Protein AF-A0A7V5C5A2-F1 (afdb_monomer_lite)

Foldseek 3Di:
DDDDDDDDDDWDDQPVVLVVVQLVVQLVVLEDEPVSCVVRDTVVCVDPVNVVVVVVVCVVSSGHYDHPVCVVVVVVVVVPVVPDDDDDPPPPLPPDDDDPPDPVVVVVSVVVVDDDDDPVRVVVVVVVVVVVVVVVVVVLVVDPVSVVVD

Secondary structure (DSSP, 8-state):
----------PPP--HHHHHHHHHHHHHHSEEEHHHHHHHS-TTTTSHHHHHHHHHHHHHTT-EEE-HHHHHHHHHHHHHTTS--S--SSSGGG--------HHHHHHHHHHTSPPPPHHHHHHHHHHHHHHHHHHHHHHHHSHHHHHT-

pLDDT: mean 71.23, std 19.82, range [32.66, 98.12]

Structure (mmCIF, N/CA/C/O backbone):
data_AF-A0A7V5C5A2-F1
#
_entry.id   AF-A0A7V5C5A2-F1
#
loop_
_atom_site.group_PDB
_atom_site.id
_atom_site.type_symbol
_atom_site.label_atom_id
_atom_site.label_alt_id
_atom_site.label_comp_id
_atom_site.label_asym_id
_atom_site.label_entity_id
_atom_site.label_seq_id
_atom_site.pdbx_PDB_ins_code
_atom_site.Cartn_x
_atom_site.Cartn_y
_atom_site.Cartn_z
_atom_site.occupancy
_atom_site.B_iso_or_equiv
_atom_site.auth_seq_id
_atom_site.auth_comp_id
_atom_site.auth_asym_id
_atom_site.auth_atom_id
_atom_site.pdbx_PDB_model_num
ATOM 1 N N . MET A 1 1 ? 3.259 -17.549 60.377 1.00 40.28 1 MET A N 1
ATOM 2 C CA . MET A 1 1 ? 1.825 -17.618 60.745 1.00 40.28 1 MET A CA 1
ATOM 3 C C . MET A 1 1 ? 1.518 -16.315 61.462 1.00 40.28 1 MET A C 1
ATOM 5 O O . MET A 1 1 ? 2.229 -16.013 62.398 1.00 40.28 1 MET A O 1
ATOM 9 N N . THR A 1 2 ? 0.666 -15.421 60.982 1.00 33.72 2 THR A N 1
ATOM 10 C CA . THR A 1 2 ? -0.779 -15.586 60.813 1.00 33.72 2 THR A CA 1
ATOM 11 C C . THR A 1 2 ? -1.281 -14.624 59.729 1.00 33.72 2 THR A C 1
ATOM 13 O O . THR A 1 2 ? -0.880 -13.466 59.651 1.00 33.72 2 THR A O 1
ATOM 16 N N . LYS A 1 3 ? -2.139 -15.143 58.849 1.00 35.34 3 LYS A N 1
ATOM 17 C CA . LYS A 1 3 ? -2.780 -14.404 57.760 1.00 35.34 3 LYS A CA 1
ATOM 18 C C . LYS A 1 3 ? -3.769 -13.402 58.368 1.00 35.34 3 LYS A C 1
ATOM 20 O O . LYS A 1 3 ? -4.734 -13.823 58.998 1.00 35.34 3 LYS A O 1
ATOM 25 N N . LYS A 1 4 ? -3.546 -12.100 58.179 1.00 34.78 4 LYS A N 1
ATOM 26 C CA . LYS A 1 4 ? -4.562 -11.073 58.437 1.00 34.78 4 LYS A CA 1
ATOM 27 C C . LYS A 1 4 ? -5.450 -11.005 57.198 1.00 34.78 4 LYS A C 1
ATOM 29 O O . LYS A 1 4 ? -5.027 -10.539 56.145 1.00 34.78 4 LYS A O 1
ATOM 34 N N . SER A 1 5 ? -6.635 -11.584 57.322 1.00 32.66 5 SER A N 1
ATOM 35 C CA . SER A 1 5 ? -7.698 -11.586 56.325 1.00 32.66 5 SER A CA 1
ATOM 36 C C . SER A 1 5 ? -8.054 -10.154 55.920 1.00 32.66 5 SER A C 1
ATOM 38 O O . SER A 1 5 ? -8.489 -9.347 56.741 1.00 32.66 5 SER A O 1
ATOM 40 N N . ALA A 1 6 ? -7.867 -9.838 54.639 1.00 35.53 6 ALA A N 1
ATOM 41 C CA . ALA A 1 6 ? -8.452 -8.659 54.024 1.00 35.53 6 ALA A CA 1
ATOM 42 C C . ALA A 1 6 ? -9.953 -8.923 53.845 1.00 35.53 6 ALA A C 1
ATOM 44 O O . ALA A 1 6 ? -10.361 -9.812 53.099 1.00 35.53 6 ALA A O 1
ATOM 45 N N . ALA A 1 7 ? -10.767 -8.187 54.595 1.00 35.72 7 ALA A N 1
ATOM 46 C CA . ALA A 1 7 ? -12.213 -8.192 54.476 1.00 35.72 7 ALA A CA 1
ATOM 47 C C . ALA A 1 7 ? -12.616 -7.606 53.112 1.00 35.72 7 ALA A C 1
ATOM 49 O O . ALA A 1 7 ? -12.413 -6.419 52.863 1.00 35.72 7 ALA A O 1
ATOM 50 N N . LYS A 1 8 ? -13.181 -8.439 52.230 1.00 32.88 8 LYS A N 1
ATOM 51 C CA . LYS A 1 8 ? -13.815 -7.999 50.979 1.00 32.88 8 LYS A CA 1
ATOM 52 C C . LYS A 1 8 ? -15.186 -7.391 51.331 1.00 32.88 8 LYS A C 1
ATOM 54 O O . LYS A 1 8 ? -15.966 -8.059 52.017 1.00 32.88 8 LYS A O 1
ATOM 59 N N . PRO A 1 9 ? -15.483 -6.133 50.963 1.00 34.62 9 PRO A N 1
ATOM 60 C CA . PRO A 1 9 ? -16.706 -5.475 51.396 1.00 34.62 9 PRO A CA 1
ATOM 61 C C . PRO A 1 9 ? -17.917 -5.970 50.592 1.00 34.62 9 PRO A C 1
ATOM 63 O O . PRO A 1 9 ? -17.920 -5.962 49.370 1.00 34.62 9 PRO A O 1
ATOM 66 N N . LYS A 1 10 ? -18.915 -6.430 51.353 1.00 35.72 10 LYS A N 1
ATOM 67 C CA . LYS A 1 10 ? -20.376 -6.386 51.161 1.00 35.72 10 LYS A CA 1
ATOM 68 C C . LYS A 1 10 ? -20.890 -6.206 49.723 1.00 35.72 10 LYS A C 1
ATOM 70 O O . LYS A 1 10 ? -20.883 -5.101 49.191 1.00 35.72 10 LYS A O 1
ATOM 75 N N . GLY A 1 11 ? -21.445 -7.295 49.182 1.00 36.62 11 GLY A N 1
ATOM 76 C CA . GLY A 1 11 ? -22.222 -7.311 47.944 1.00 36.62 11 GLY A CA 1
ATOM 77 C C . GLY A 1 11 ? -23.358 -6.289 47.974 1.00 36.62 11 GLY A C 1
ATOM 78 O O . GLY A 1 11 ? -24.152 -6.237 48.918 1.00 36.62 11 GLY A O 1
ATOM 79 N N . LYS A 1 12 ? -23.379 -5.445 46.945 1.00 45.38 12 LYS A N 1
ATOM 80 C CA . LYS A 1 12 ? -24.412 -4.444 46.692 1.00 45.38 12 LYS A CA 1
ATOM 81 C C . LYS A 1 12 ? -25.712 -5.185 46.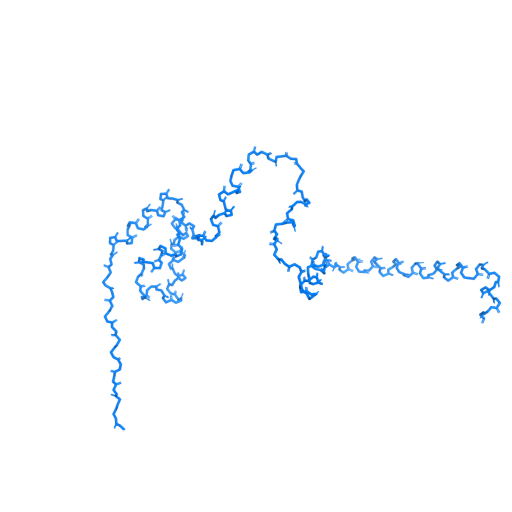365 1.00 45.38 12 LYS A C 1
ATOM 83 O O . LYS A 1 12 ? -25.723 -6.094 45.542 1.00 45.38 12 LYS A O 1
ATOM 88 N N . THR A 1 13 ? -26.780 -4.833 47.068 1.00 45.44 13 THR A N 1
ATOM 89 C CA . THR A 1 13 ? -28.117 -5.418 46.935 1.00 45.44 13 THR A CA 1
ATOM 90 C C . THR A 1 13 ? -28.620 -5.345 45.496 1.00 45.44 13 THR A C 1
ATOM 92 O O . THR A 1 13 ? -28.510 -4.302 44.854 1.00 45.44 13 THR A O 1
ATOM 95 N N . ILE A 1 14 ? -29.195 -6.451 45.023 1.00 51.12 14 ILE A N 1
ATOM 96 C CA . ILE A 1 14 ? -29.860 -6.574 43.726 1.00 51.12 14 ILE A CA 1
ATOM 97 C C . ILE A 1 14 ? -30.982 -5.530 43.666 1.00 51.12 14 ILE A C 1
ATOM 99 O O . ILE A 1 14 ? -32.014 -5.674 44.318 1.00 51.12 14 ILE A O 1
ATOM 103 N N . ASN A 1 15 ? -30.787 -4.462 42.898 1.00 63.56 15 ASN A N 1
ATOM 104 C CA . ASN A 1 15 ? -31.842 -3.493 42.629 1.00 63.56 15 ASN A CA 1
ATOM 105 C C . ASN A 1 15 ? -32.588 -3.937 41.365 1.00 63.56 15 ASN A C 1
ATOM 107 O O . ASN A 1 15 ? -32.423 -3.345 40.301 1.00 63.56 15 ASN A O 1
ATOM 111 N N . GLU A 1 16 ? -33.415 -4.982 41.472 1.00 63.91 16 GLU A N 1
ATOM 112 C CA . GLU A 1 16 ? -34.221 -5.504 40.350 1.00 63.91 16 GLU A CA 1
ATOM 113 C C . GLU A 1 16 ? -35.078 -4.414 39.681 1.00 63.91 16 GLU A C 1
ATOM 115 O O . GLU A 1 16 ? -35.348 -4.462 38.482 1.00 63.91 16 GLU A O 1
ATOM 120 N N . ASN A 1 17 ? -35.476 -3.396 40.449 1.00 69.00 17 ASN A N 1
ATOM 121 C CA . ASN A 1 17 ? -36.228 -2.248 39.945 1.00 69.00 17 ASN A CA 1
ATOM 122 C C . ASN A 1 17 ? -35.385 -1.359 39.020 1.00 69.00 17 ASN A C 1
ATOM 124 O O . ASN A 1 17 ? -35.880 -0.923 37.987 1.00 69.00 17 ASN A O 1
ATOM 128 N N . ALA A 1 18 ? -34.106 -1.145 39.343 1.00 68.75 18 ALA A N 1
ATOM 129 C CA . ALA A 1 18 ? -33.211 -0.334 38.520 1.00 68.75 18 ALA A CA 1
ATOM 130 C C . ALA A 1 18 ? -32.887 -1.032 37.189 1.00 68.75 18 ALA A C 1
ATOM 132 O O . ALA A 1 18 ? -32.810 -0.376 36.155 1.00 68.75 18 ALA A O 1
ATOM 133 N N . LEU A 1 19 ? -32.781 -2.367 37.195 1.00 71.31 19 LEU A N 1
ATOM 134 C CA . LEU A 1 19 ? -32.596 -3.156 35.976 1.00 71.31 19 LEU A CA 1
ATOM 135 C C . LEU A 1 19 ? -33.831 -3.094 35.062 1.00 71.31 19 LEU A C 1
ATOM 137 O O . LEU A 1 19 ? -33.700 -2.926 33.853 1.00 71.31 19 LEU A O 1
ATOM 141 N N . LYS A 1 20 ? -35.041 -3.170 35.632 1.00 73.44 20 LYS A N 1
ATOM 142 C CA . LYS A 1 20 ? -36.292 -3.024 34.866 1.00 73.44 20 LYS A CA 1
ATOM 143 C C . LYS A 1 20 ? -36.418 -1.641 34.230 1.00 73.44 20 LYS A C 1
ATOM 145 O O . LYS A 1 20 ? -36.803 -1.552 33.067 1.00 73.44 20 LYS A O 1
ATOM 150 N N . GLU A 1 21 ? -36.056 -0.587 34.959 1.00 77.69 21 GLU A N 1
ATOM 151 C CA . GLU A 1 21 ? -36.023 0.778 34.422 1.00 77.69 21 GLU A CA 1
ATOM 152 C C . GLU A 1 21 ? -34.977 0.948 33.312 1.00 77.69 21 GLU A C 1
ATOM 154 O O . GLU A 1 21 ? -35.211 1.667 32.338 1.00 77.69 21 GLU A O 1
ATOM 159 N N . LEU A 1 22 ? -33.827 0.282 33.437 1.00 78.12 22 LEU A N 1
ATOM 160 C CA . LEU A 1 22 ? -32.777 0.302 32.423 1.00 78.12 22 LEU A CA 1
ATOM 161 C C . LEU A 1 22 ? -33.243 -0.375 31.129 1.00 78.12 22 LEU A C 1
ATOM 163 O O . LEU A 1 22 ? -33.067 0.179 30.049 1.00 78.12 22 LEU A O 1
ATOM 167 N N . ILE A 1 23 ? -33.914 -1.524 31.243 1.00 79.50 23 ILE A N 1
ATOM 168 C CA . ILE A 1 23 ? -34.486 -2.245 30.099 1.00 79.50 23 ILE A CA 1
ATOM 169 C C . ILE A 1 23 ? -35.607 -1.429 29.443 1.00 79.50 23 ILE A C 1
ATOM 171 O O . ILE A 1 23 ? -35.666 -1.365 28.217 1.00 79.50 23 ILE A O 1
ATOM 175 N N . SER A 1 24 ? -36.479 -0.767 30.216 1.00 79.88 24 SER A N 1
ATOM 176 C CA . SER A 1 24 ? -37.519 0.090 29.631 1.00 79.88 24 SER A CA 1
ATOM 177 C C . SER A 1 24 ? -36.922 1.291 28.898 1.00 79.88 24 SER A C 1
ATOM 179 O O . SER A 1 24 ? -37.339 1.579 27.781 1.00 79.88 24 SER A O 1
ATOM 181 N N . LYS A 1 25 ? -35.900 1.942 29.473 1.00 81.62 25 LYS A N 1
ATOM 182 C CA . LYS A 1 25 ? -35.190 3.056 28.822 1.00 81.62 25 LYS A CA 1
ATOM 183 C C . LYS A 1 25 ? -34.458 2.604 27.562 1.00 81.62 25 LYS A C 1
ATOM 185 O O . LYS A 1 25 ? -34.584 3.256 26.531 1.00 81.62 25 LYS A O 1
ATOM 190 N N . GLY A 1 26 ? -33.753 1.474 27.626 1.00 80.75 26 GLY A N 1
ATOM 191 C CA . GLY A 1 26 ? -33.056 0.895 26.480 1.00 80.75 26 GLY A CA 1
ATOM 192 C C . GLY A 1 26 ? -34.017 0.498 25.359 1.00 80.75 26 GLY A C 1
ATOM 193 O O . GLY A 1 26 ? -33.737 0.769 24.198 1.00 80.75 26 GLY A O 1
ATOM 194 N N . ARG A 1 27 ? -35.194 -0.051 25.691 1.00 79.12 27 ARG A N 1
ATOM 195 C CA . ARG A 1 27 ? -36.238 -0.384 24.709 1.00 79.12 27 ARG A CA 1
ATOM 196 C C . ARG A 1 27 ? -36.897 0.858 24.095 1.00 79.12 27 ARG A C 1
ATOM 198 O O . ARG A 1 27 ? -37.225 0.836 22.914 1.00 79.12 27 ARG A O 1
ATOM 205 N N . GLU A 1 28 ? -37.107 1.924 24.866 1.00 77.81 28 GLU A N 1
ATOM 206 C CA . GLU A 1 28 ? -37.670 3.184 24.353 1.00 77.81 28 GLU A CA 1
ATOM 207 C C . GLU A 1 28 ? -36.685 3.945 23.458 1.00 77.81 28 GLU A C 1
ATOM 209 O O . GLU A 1 28 ? -37.082 4.512 22.440 1.00 77.81 28 GLU A O 1
ATOM 214 N N . GLN A 1 29 ? -35.406 3.976 23.834 1.00 75.88 29 GLN A N 1
ATOM 215 C CA . GLN A 1 29 ? -34.375 4.731 23.119 1.00 75.88 29 GLN A CA 1
ATOM 216 C C . GLN A 1 29 ? -33.722 3.918 21.993 1.00 75.88 29 GLN A C 1
ATOM 218 O O . GLN A 1 29 ? -33.184 4.504 21.054 1.00 75.8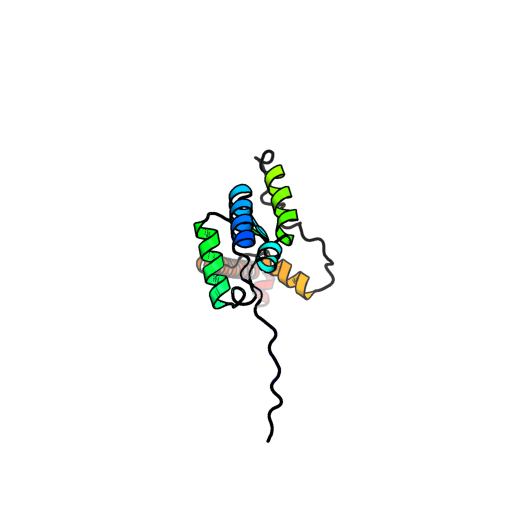8 29 GLN A O 1
ATOM 223 N N . GLY A 1 30 ? -33.787 2.586 22.065 1.00 74.94 30 GLY A N 1
ATOM 224 C CA . GLY A 1 30 ? -33.112 1.659 21.155 1.00 74.94 30 GLY A CA 1
ATOM 225 C C . GLY A 1 30 ? -31.602 1.556 21.390 1.00 74.94 30 GLY A C 1
ATOM 226 O O . GLY A 1 30 ? -30.921 0.873 20.632 1.00 74.94 30 GLY A O 1
ATOM 227 N N . TYR A 1 31 ? -31.067 2.238 22.407 1.00 78.44 31 TYR A N 1
ATOM 228 C CA . TYR A 1 31 ? -29.654 2.185 22.763 1.00 78.44 31 TYR A CA 1
ATOM 229 C C . TYR A 1 31 ? -29.418 2.459 24.250 1.00 78.44 31 TYR A C 1
ATOM 231 O O . TYR A 1 31 ? -30.271 3.037 24.927 1.00 78.44 31 TYR A O 1
ATOM 239 N N . LEU A 1 32 ? -28.240 2.073 24.743 1.00 81.88 32 LEU A N 1
ATOM 240 C CA . LEU A 1 32 ? -27.811 2.289 26.123 1.00 81.88 32 LEU A CA 1
ATOM 241 C C . LEU A 1 32 ? -26.307 2.587 26.203 1.00 81.88 32 LEU A C 1
ATOM 243 O O . LEU A 1 32 ? -25.525 2.042 25.426 1.00 81.88 32 LEU A O 1
ATOM 247 N N . SER A 1 33 ? -25.889 3.459 27.121 1.00 82.25 33 SER A N 1
ATOM 248 C CA . SER A 1 33 ? -24.469 3.778 27.307 1.00 82.25 33 SER A CA 1
ATOM 249 C C . SER A 1 33 ? -23.746 2.757 28.186 1.00 82.25 33 SER A C 1
ATOM 251 O O . SER A 1 33 ? -24.308 2.253 29.159 1.00 82.25 33 SER A O 1
ATOM 253 N N . TYR A 1 34 ? -22.461 2.511 27.908 1.00 78.38 34 TYR A N 1
ATOM 254 C CA . TYR A 1 34 ? -21.601 1.714 28.793 1.00 78.38 34 TYR A CA 1
ATOM 255 C C . TYR A 1 34 ? -21.556 2.272 30.220 1.00 78.38 34 TYR A C 1
ATOM 257 O O . TYR A 1 34 ? -21.549 1.504 31.180 1.00 78.38 34 TYR A O 1
ATOM 265 N N . ASP A 1 35 ? -21.583 3.595 30.379 1.00 76.75 35 ASP A N 1
ATOM 266 C CA . ASP A 1 35 ? -21.563 4.231 31.700 1.00 76.75 35 ASP A CA 1
ATOM 267 C C . ASP A 1 35 ? -22.888 4.027 32.456 1.00 76.75 35 ASP A C 1
ATOM 269 O O . ASP A 1 35 ? -22.899 3.864 33.678 1.00 76.75 35 ASP A O 1
ATOM 273 N N . GLU A 1 36 ? -24.009 3.961 31.731 1.00 75.06 36 GLU A N 1
ATOM 274 C CA . GLU A 1 36 ? -25.338 3.688 32.294 1.00 75.06 36 GLU A CA 1
ATOM 275 C C . GLU A 1 36 ? -25.476 2.221 32.720 1.00 75.06 36 GLU A C 1
ATOM 277 O O . GLU A 1 36 ? -26.028 1.938 33.785 1.00 75.06 36 GLU A O 1
ATOM 282 N N . ILE A 1 37 ? -24.918 1.295 31.931 1.00 77.12 37 ILE A N 1
ATOM 283 C CA . ILE A 1 37 ? -24.847 -0.137 32.257 1.00 77.12 37 ILE A CA 1
ATOM 284 C C . ILE A 1 37 ? -23.992 -0.341 33.507 1.00 77.12 37 ILE A C 1
ATOM 286 O O . ILE A 1 37 ? -24.460 -0.924 34.485 1.00 77.12 37 ILE A O 1
ATOM 290 N N . ASN A 1 38 ? -22.775 0.207 33.519 1.00 77.06 38 ASN A N 1
ATOM 291 C CA . ASN A 1 38 ? -21.832 0.064 34.630 1.00 77.06 38 ASN A CA 1
ATOM 292 C C . ASN A 1 38 ? -22.324 0.729 35.929 1.00 77.06 38 ASN A C 1
ATOM 294 O O . ASN A 1 38 ? -21.919 0.331 37.019 1.00 77.06 38 ASN A O 1
ATOM 298 N N . GLY A 1 39 ? -23.191 1.743 35.839 1.00 73.94 39 GLY A N 1
ATOM 299 C CA . GLY A 1 39 ? -23.777 2.401 37.009 1.00 73.94 39 GLY A CA 1
ATOM 300 C C . GLY A 1 39 ? -24.887 1.597 37.694 1.00 73.94 39 GLY A C 1
ATOM 301 O O . GLY A 1 39 ? -25.116 1.767 38.897 1.00 73.94 39 GLY A O 1
ATOM 302 N N . VAL A 1 40 ? -25.580 0.737 36.941 1.00 74.50 40 VAL A N 1
ATOM 303 C CA . VAL A 1 40 ? -26.776 0.007 37.392 1.00 74.50 40 VAL A CA 1
ATOM 304 C C . VAL A 1 40 ? -26.497 -1.477 37.632 1.00 74.50 40 VAL A C 1
ATOM 306 O O . VAL A 1 40 ? -27.083 -2.053 38.554 1.00 74.50 40 VAL A O 1
ATOM 309 N N . LEU A 1 41 ? -25.600 -2.093 36.855 1.00 70.00 41 LEU A N 1
ATOM 310 C CA . LEU A 1 41 ? -25.226 -3.492 37.045 1.00 70.00 41 LEU A CA 1
ATOM 311 C C . LEU A 1 41 ? -24.365 -3.671 38.313 1.00 70.00 41 LEU A C 1
ATOM 313 O O . LEU A 1 41 ? -23.485 -2.855 38.592 1.00 70.00 41 LEU A O 1
ATOM 317 N N . PRO A 1 42 ? -24.597 -4.734 39.105 1.00 71.44 42 PRO A N 1
ATOM 318 C CA . PRO A 1 42 ? -23.718 -5.095 40.213 1.00 71.44 42 PRO A CA 1
ATOM 319 C C . PRO A 1 42 ? -22.318 -5.489 39.725 1.00 71.44 42 PRO A C 1
ATOM 321 O O . PRO A 1 42 ? -22.192 -6.120 38.680 1.00 71.44 42 PRO A O 1
ATOM 324 N N . ASP A 1 43 ? -21.292 -5.259 40.553 1.00 64.69 43 ASP A N 1
ATOM 325 C CA . ASP A 1 43 ? -19.898 -5.664 40.277 1.00 64.69 43 ASP A CA 1
ATOM 326 C C . ASP A 1 43 ? -19.736 -7.169 39.971 1.00 64.69 43 ASP A C 1
ATOM 328 O O . ASP A 1 43 ? -18.764 -7.575 39.342 1.00 64.69 43 ASP A O 1
ATOM 332 N N . ASP A 1 44 ? -20.692 -7.998 40.401 1.00 64.88 44 ASP A N 1
ATOM 333 C CA . ASP A 1 44 ? -20.722 -9.448 40.163 1.00 64.88 44 ASP A CA 1
ATOM 334 C C . ASP A 1 44 ? -21.137 -9.805 38.721 1.00 64.88 44 ASP A C 1
ATOM 336 O O . ASP A 1 44 ? -20.665 -10.788 38.160 1.00 64.88 44 ASP A O 1
ATOM 340 N N . MET A 1 45 ? -21.966 -8.963 38.088 1.00 62.16 45 MET A N 1
ATOM 341 C CA . MET A 1 45 ? -22.327 -9.064 36.665 1.00 62.16 45 MET A CA 1
ATOM 342 C C . MET A 1 45 ? -21.361 -8.291 35.756 1.00 62.16 45 MET A C 1
ATOM 344 O O . MET A 1 45 ? -21.478 -8.363 34.539 1.00 62.16 45 MET A O 1
ATOM 348 N N . LEU A 1 46 ? -20.387 -7.583 36.342 1.00 63.72 46 LEU A N 1
ATOM 349 C CA . LEU A 1 46 ? -19.279 -6.933 35.638 1.00 63.72 46 LEU A CA 1
ATOM 350 C C . LEU A 1 46 ? -18.044 -7.850 35.502 1.00 63.72 46 LEU A C 1
ATOM 352 O O . LEU A 1 46 ? -16.972 -7.407 35.085 1.00 63.72 46 LEU A O 1
ATOM 356 N N . ALA A 1 47 ? -18.160 -9.130 35.867 1.00 72.06 47 ALA A N 1
ATOM 357 C CA . ALA A 1 47 ? -17.139 -10.121 35.548 1.00 72.06 47 ALA A CA 1
ATOM 358 C C . ALA A 1 47 ? -17.087 -10.336 34.020 1.00 72.06 47 ALA A C 1
ATOM 360 O O . ALA A 1 47 ? -18.151 -10.398 33.410 1.00 72.06 47 ALA A O 1
ATOM 361 N N . PRO A 1 48 ? -15.902 -10.494 33.397 1.00 71.75 48 PRO A N 1
ATOM 362 C CA . PRO A 1 48 ? -15.771 -10.619 31.940 1.00 71.75 48 PRO A CA 1
ATOM 363 C C . PRO A 1 48 ? -16.718 -11.654 31.321 1.00 71.75 48 PRO A C 1
ATOM 365 O O . PRO A 1 48 ? -17.421 -11.344 30.368 1.00 71.75 48 PRO A O 1
ATOM 368 N N . ASP A 1 49 ? -16.818 -12.831 31.943 1.00 74.75 49 ASP A N 1
ATOM 369 C CA . ASP A 1 49 ? -17.666 -13.927 31.463 1.00 74.75 49 ASP A CA 1
ATOM 370 C C . ASP A 1 49 ? -19.170 -13.602 31.544 1.00 74.75 49 ASP A C 1
ATOM 372 O O . ASP A 1 49 ? -19.956 -14.096 30.749 1.00 74.75 49 ASP A O 1
ATOM 376 N N . GLN A 1 50 ? -19.588 -12.784 32.515 1.00 71.25 50 GLN A N 1
ATOM 377 C CA . GLN A 1 50 ? -20.993 -12.403 32.710 1.00 71.25 50 GLN A CA 1
ATOM 378 C C . GLN A 1 50 ? -21.367 -11.138 31.936 1.00 71.25 50 GLN A C 1
ATOM 380 O O . GLN A 1 50 ? -22.522 -10.981 31.546 1.00 71.25 50 GLN A O 1
ATOM 385 N N . ILE A 1 51 ? -20.401 -10.254 31.668 1.0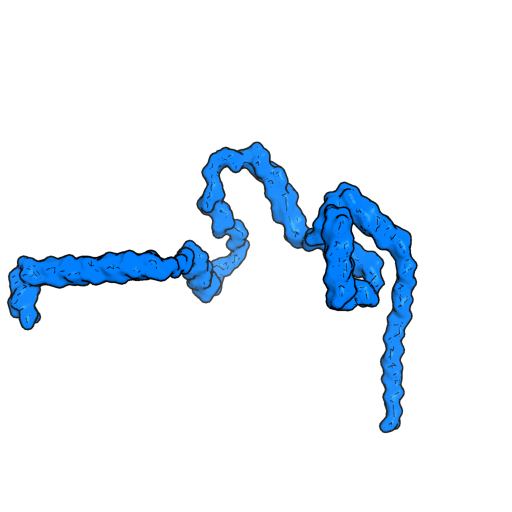0 77.12 51 ILE A N 1
ATOM 386 C CA . ILE A 1 51 ? -20.615 -9.099 30.796 1.00 77.12 51 ILE A CA 1
ATOM 387 C C . ILE A 1 51 ? -21.013 -9.589 29.408 1.00 77.12 51 ILE A C 1
ATOM 389 O O . ILE A 1 51 ? -22.012 -9.107 28.882 1.00 77.12 51 ILE A O 1
ATOM 393 N N . ASP A 1 52 ? -20.310 -10.573 28.850 1.00 78.50 52 ASP A N 1
ATOM 394 C CA . ASP A 1 52 ? -20.628 -11.113 27.525 1.00 78.50 52 ASP A CA 1
ATOM 395 C C . ASP A 1 52 ? -22.063 -11.668 27.458 1.00 78.50 52 ASP A C 1
ATOM 397 O O . ASP A 1 52 ? -22.814 -11.319 26.544 1.00 78.50 52 ASP A O 1
ATOM 401 N N . ASP A 1 53 ? -22.494 -12.421 28.476 1.00 79.31 53 ASP A N 1
ATOM 402 C CA . ASP A 1 53 ? -23.874 -12.918 28.593 1.00 79.31 53 ASP A CA 1
ATOM 403 C C . ASP A 1 53 ? -24.901 -11.768 28.645 1.00 79.31 53 ASP A C 1
ATOM 405 O O . ASP A 1 53 ? -25.966 -11.836 28.024 1.00 79.31 53 ASP A O 1
ATOM 409 N N . THR A 1 54 ? -24.590 -10.677 29.356 1.00 75.88 54 THR A N 1
ATOM 410 C CA . THR A 1 54 ? -25.474 -9.501 29.414 1.00 75.88 54 THR A CA 1
ATOM 411 C C . THR A 1 54 ? -25.510 -8.721 28.100 1.00 75.88 54 THR A C 1
ATOM 413 O O . THR A 1 54 ? -26.573 -8.226 27.732 1.00 75.88 54 THR A O 1
ATOM 416 N N . LEU A 1 55 ? -24.394 -8.635 27.365 1.00 78.06 55 LEU A N 1
ATOM 417 C CA . LEU A 1 55 ? -24.338 -7.995 26.047 1.00 78.06 55 LEU A CA 1
ATOM 418 C C . LEU A 1 55 ? -25.213 -8.749 25.039 1.00 78.06 55 LEU A C 1
ATOM 420 O O . LEU A 1 55 ? -25.968 -8.117 24.304 1.00 78.06 55 LEU A O 1
ATOM 424 N N . ILE A 1 56 ? -25.167 -10.085 25.058 1.00 81.56 56 ILE A N 1
ATOM 425 C CA . ILE A 1 56 ? -26.031 -10.941 24.230 1.00 81.56 56 ILE A CA 1
ATOM 426 C C . ILE A 1 56 ? -27.505 -10.730 24.600 1.00 81.56 56 ILE A C 1
ATOM 428 O O . ILE A 1 56 ? -28.340 -10.541 23.721 1.00 81.56 56 ILE A O 1
ATOM 432 N N . LEU A 1 57 ? -27.828 -10.675 25.897 1.00 80.56 57 LEU A N 1
ATOM 433 C CA . LEU A 1 57 ? -29.197 -10.426 26.357 1.00 80.56 57 LEU A CA 1
ATOM 434 C C . LEU A 1 57 ? -29.737 -9.058 25.903 1.00 80.56 57 LEU A C 1
ATOM 436 O O . LEU A 1 57 ? -30.921 -8.932 25.592 1.00 80.56 57 LEU A O 1
ATOM 440 N N . PHE A 1 58 ? -28.899 -8.020 25.884 1.00 81.06 58 PHE A N 1
ATOM 441 C CA . PHE A 1 58 ? -29.301 -6.704 25.385 1.00 81.06 58 PHE A CA 1
ATOM 442 C C . PHE A 1 58 ? -29.481 -6.688 23.860 1.00 81.06 58 PHE A C 1
ATOM 444 O O . PHE A 1 58 ? -30.418 -6.043 23.383 1.00 81.06 58 PHE A O 1
ATOM 451 N N . ASP A 1 59 ? -28.664 -7.436 23.113 1.00 79.69 59 ASP A N 1
ATOM 452 C CA . ASP A 1 59 ? -28.814 -7.610 21.661 1.00 79.69 59 ASP A CA 1
ATOM 453 C C . ASP A 1 59 ? -30.123 -8.345 21.311 1.00 79.69 59 ASP A C 1
ATOM 455 O O . ASP A 1 59 ? -30.901 -7.865 20.483 1.00 79.69 59 ASP A O 1
ATOM 459 N N . ASP A 1 60 ? -30.455 -9.413 22.049 1.00 81.75 60 ASP A N 1
ATOM 460 C CA . ASP A 1 60 ? -31.736 -10.136 21.948 1.00 81.75 60 ASP A CA 1
ATOM 461 C C . ASP A 1 60 ? -32.952 -9.231 22.227 1.00 81.75 60 ASP A C 1
ATOM 463 O O . ASP A 1 60 ? -34.056 -9.455 21.720 1.00 81.75 60 ASP A O 1
ATOM 467 N N . LEU A 1 61 ? -32.766 -8.189 23.042 1.00 79.62 61 LEU A N 1
ATOM 468 C CA . LEU A 1 61 ? -33.781 -7.184 23.359 1.00 79.62 61 LEU A CA 1
ATOM 469 C C . LEU A 1 61 ? -33.788 -5.990 22.385 1.00 79.62 61 LEU A C 1
ATOM 471 O O . LEU A 1 61 ? -34.564 -5.054 22.605 1.00 79.62 61 LEU A O 1
ATOM 475 N N . ASN A 1 62 ? -32.985 -6.030 21.312 1.00 75.44 62 ASN A N 1
ATOM 476 C CA . ASN A 1 62 ? -32.786 -4.961 20.327 1.00 75.44 62 ASN A CA 1
ATOM 477 C C . ASN A 1 62 ? -32.285 -3.636 20.938 1.00 75.44 62 ASN A C 1
ATOM 479 O O . ASN A 1 62 ? -32.690 -2.555 20.503 1.00 75.44 62 ASN A O 1
ATOM 483 N N . ILE A 1 63 ? -31.419 -3.702 21.952 1.00 81.00 63 ILE A N 1
ATOM 484 C CA . ILE A 1 63 ? -30.841 -2.526 22.615 1.00 81.00 63 ILE A CA 1
ATOM 485 C C . ILE A 1 63 ? -29.371 -2.396 22.197 1.00 81.00 63 ILE A C 1
ATOM 487 O O . ILE A 1 63 ? -28.531 -3.194 22.600 1.00 81.00 63 ILE A O 1
ATOM 491 N N . GLU A 1 64 ? -29.044 -1.369 21.407 1.00 75.88 64 GLU A N 1
ATOM 492 C CA . GLU A 1 64 ? -27.676 -1.141 20.923 1.00 75.88 64 GLU A CA 1
ATOM 493 C C . GLU A 1 64 ? -26.807 -0.461 21.993 1.00 75.88 64 GLU A C 1
ATOM 495 O O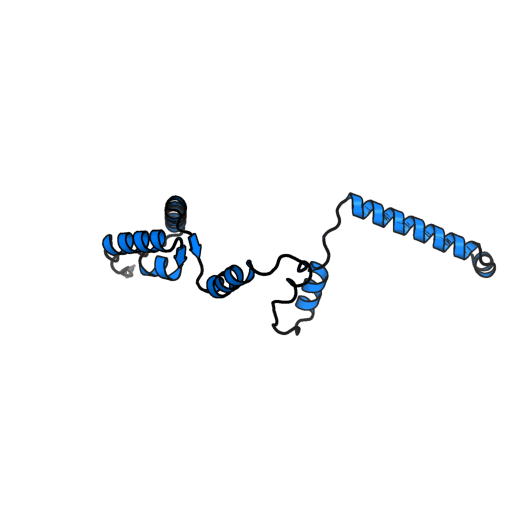 . GLU A 1 64 ? -27.151 0.595 22.522 1.00 75.88 64 GLU A O 1
ATOM 500 N N . ILE A 1 65 ? -25.644 -1.023 22.317 1.00 77.38 65 ILE A N 1
ATOM 501 C CA . ILE A 1 65 ? -24.775 -0.441 23.347 1.00 77.38 65 ILE A CA 1
ATOM 502 C C . ILE A 1 65 ? -23.787 0.527 22.697 1.00 77.38 65 ILE A C 1
ATOM 504 O O . ILE A 1 65 ? -22.938 0.146 21.889 1.00 77.38 65 ILE A O 1
ATOM 508 N N . VAL A 1 66 ? -23.906 1.808 23.043 1.00 73.19 66 VAL A N 1
ATOM 509 C CA . VAL A 1 66 ? -23.182 2.903 22.393 1.00 73.19 66 VAL A CA 1
ATOM 510 C C . VAL A 1 66 ? -22.274 3.599 23.399 1.00 73.19 66 VAL A C 1
ATOM 512 O O . VAL A 1 66 ? -22.707 4.053 24.449 1.00 73.19 66 VAL A O 1
ATOM 515 N N . ASP A 1 67 ? -20.999 3.752 23.056 1.00 70.75 67 ASP A N 1
ATOM 516 C CA . ASP A 1 67 ? -20.072 4.595 23.817 1.00 70.75 67 ASP A CA 1
ATOM 517 C C . ASP A 1 67 ? -20.435 6.079 23.601 1.00 70.75 67 ASP A C 1
ATOM 519 O O . ASP A 1 67 ? -20.536 6.528 22.454 1.00 70.75 67 ASP A O 1
ATOM 523 N N . GLU A 1 68 ? -20.633 6.867 24.667 1.00 58.41 68 GLU A N 1
ATOM 524 C CA . GLU A 1 68 ? -20.988 8.296 24.573 1.00 58.41 68 GLU A CA 1
ATOM 525 C C . GLU A 1 68 ? -20.008 9.086 23.697 1.00 58.41 68 GLU A C 1
ATOM 527 O O . GLU A 1 68 ? -20.393 10.039 23.009 1.00 58.41 68 GLU A O 1
ATOM 532 N N . LYS A 1 69 ? -18.748 8.641 23.633 1.00 54.69 69 LYS A N 1
ATOM 533 C CA . LYS A 1 69 ? -17.725 9.223 22.757 1.00 54.69 69 LYS A CA 1
ATOM 534 C C . LYS A 1 69 ? -18.064 9.073 21.270 1.00 54.69 69 LYS A C 1
ATOM 536 O O . LYS A 1 69 ? -17.732 9.958 20.482 1.00 54.69 69 LYS A O 1
ATOM 541 N N . LYS A 1 70 ? -18.790 8.021 20.876 1.00 51.12 70 LYS A N 1
ATOM 542 C CA . LYS A 1 70 ? -19.275 7.796 19.501 1.00 51.12 70 LYS A CA 1
ATOM 543 C C . LYS A 1 70 ? -20.513 8.637 19.157 1.00 51.12 70 LYS A C 1
ATOM 545 O O . LYS A 1 70 ? -20.834 8.814 17.982 1.00 51.12 70 LYS A O 1
ATOM 550 N N . ARG A 1 71 ? -21.197 9.220 20.147 1.00 47.06 71 ARG A N 1
ATOM 551 C CA . ARG A 1 71 ? -22.494 9.896 19.957 1.00 47.06 71 ARG A CA 1
ATOM 552 C C . ARG A 1 71 ? -22.384 11.282 19.316 1.00 47.06 71 ARG A C 1
ATOM 554 O O . ARG A 1 71 ? -23.204 11.621 18.466 1.00 47.06 71 ARG A O 1
ATOM 561 N N . LYS A 1 72 ? -21.309 12.036 19.589 1.00 47.25 72 LYS A N 1
ATOM 562 C CA . LYS A 1 72 ? -21.010 13.286 18.847 1.00 47.25 72 LYS A CA 1
ATOM 563 C C . LYS A 1 72 ? -20.823 13.047 17.342 1.00 47.25 72 LYS A C 1
ATOM 565 O O . LYS A 1 72 ? -21.059 13.945 16.533 1.00 47.25 72 LYS A O 1
ATOM 570 N N . VAL A 1 73 ? -20.433 11.828 16.973 1.00 49.06 73 VAL A N 1
ATOM 571 C CA . VAL A 1 73 ? -20.210 11.413 15.588 1.00 49.06 73 VAL A CA 1
ATOM 572 C C . VAL A 1 73 ? -21.521 10.933 14.948 1.00 49.06 73 VAL A C 1
ATOM 574 O O . VAL A 1 73 ? -21.839 11.342 13.835 1.00 49.06 73 VAL A O 1
ATOM 577 N N . ALA A 1 74 ? -22.341 10.153 15.661 1.00 48.75 74 ALA A N 1
ATOM 578 C CA . ALA A 1 74 ? -23.574 9.569 15.120 1.00 48.75 74 ALA A CA 1
ATOM 579 C C . ALA A 1 74 ? -24.713 10.583 14.858 1.00 48.75 74 ALA A C 1
ATOM 581 O O . ALA A 1 74 ? -25.368 10.503 13.812 1.00 48.75 74 ALA A O 1
ATOM 582 N N . ASP A 1 75 ? -24.922 11.577 15.733 1.00 45.72 75 ASP A N 1
ATOM 583 C CA . ASP A 1 75 ? -25.967 12.604 15.527 1.00 45.72 75 ASP A CA 1
ATOM 584 C C . ASP A 1 75 ? -25.641 13.567 14.369 1.00 45.72 75 ASP A C 1
ATOM 586 O O . ASP A 1 75 ? -26.537 14.073 13.686 1.00 45.72 75 ASP A O 1
ATOM 590 N N . SER A 1 76 ? -24.353 13.757 14.070 1.00 46.69 76 SER A N 1
ATOM 591 C CA . SER A 1 76 ? -23.895 14.528 12.905 1.00 46.69 76 SER A CA 1
ATOM 592 C C . SER A 1 76 ? -24.128 13.779 11.581 1.00 46.69 76 SER A C 1
ATOM 594 O O . SER A 1 76 ? -24.336 14.394 10.531 1.00 46.69 76 SER A O 1
ATOM 596 N N . ILE A 1 77 ? -24.157 12.441 11.618 1.00 49.25 77 ILE A N 1
ATOM 597 C CA . ILE A 1 77 ? -24.346 11.591 10.434 1.00 49.25 77 ILE A CA 1
ATOM 598 C C . ILE A 1 77 ? -25.826 11.511 10.033 1.00 49.25 77 ILE A C 1
ATOM 600 O O . ILE A 1 77 ? -26.133 11.596 8.841 1.00 49.25 77 ILE A O 1
ATOM 604 N N . LYS A 1 78 ? -26.765 11.415 10.989 1.00 45.38 78 LYS A N 1
ATOM 605 C CA . LYS A 1 78 ? -28.206 11.334 10.666 1.00 45.38 78 LYS A CA 1
ATOM 606 C C . LYS A 1 78 ? -28.758 12.620 10.031 1.00 45.38 78 LYS A C 1
ATOM 608 O O . LYS A 1 78 ? -29.564 12.519 9.114 1.00 45.38 78 LYS A O 1
ATOM 613 N N . LYS A 1 79 ? -28.264 13.810 10.403 1.00 43.03 79 LYS A N 1
ATOM 614 C CA . LYS A 1 79 ? -28.657 15.080 9.745 1.00 43.03 79 LYS A CA 1
ATOM 615 C C . LYS A 1 79 ? -28.039 15.301 8.358 1.00 43.03 79 LYS A C 1
ATOM 617 O O . LYS A 1 79 ? -28.551 16.109 7.592 1.00 43.03 79 LYS A O 1
ATOM 622 N N . THR A 1 80 ? -26.960 14.597 8.014 1.00 41.25 80 THR A N 1
ATOM 623 C CA . THR A 1 80 ? -26.261 14.785 6.728 1.00 41.25 80 THR A CA 1
ATOM 624 C C . THR A 1 80 ? -26.809 13.874 5.618 1.00 41.25 80 THR A C 1
ATOM 626 O O . THR A 1 80 ? -26.682 14.200 4.437 1.00 41.25 80 THR A O 1
ATOM 629 N N . LYS A 1 81 ? -27.4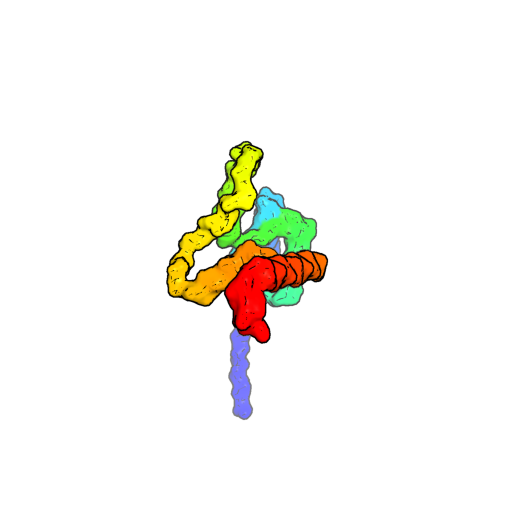69 12.759 5.969 1.00 41.09 81 LYS A N 1
ATOM 630 C CA . LYS A 1 81 ? -27.949 11.760 4.995 1.00 41.09 81 LYS A CA 1
ATOM 631 C C . LYS A 1 81 ? -29.119 12.210 4.112 1.00 41.09 81 LYS A C 1
ATOM 633 O O . LYS A 1 81 ? -29.274 11.646 3.037 1.00 41.09 81 LYS A O 1
ATOM 638 N N . GLU A 1 82 ? -29.884 13.239 4.478 1.00 41.88 82 GLU A N 1
ATOM 639 C CA . GLU A 1 82 ? -30.981 13.728 3.620 1.00 41.88 82 GLU A CA 1
ATOM 640 C C . GLU A 1 82 ? -30.534 14.690 2.503 1.00 41.88 82 GLU A C 1
ATOM 642 O O . GLU A 1 82 ? -31.348 15.049 1.658 1.00 41.88 82 GLU A O 1
ATOM 647 N N . LYS A 1 83 ? -29.255 15.108 2.443 1.00 43.62 83 LYS A N 1
ATOM 648 C CA . LYS A 1 83 ? -28.830 16.170 1.505 1.00 43.62 83 LYS A CA 1
ATOM 649 C C . LYS A 1 83 ? -27.610 15.880 0.627 1.00 43.62 83 LYS A C 1
ATOM 651 O O . LYS A 1 83 ? -27.082 16.810 0.025 1.00 43.62 83 LYS A O 1
ATOM 656 N N . LYS A 1 84 ? -27.139 14.636 0.528 1.00 40.03 84 LYS A N 1
ATOM 657 C CA . LYS A 1 84 ? -25.976 14.303 -0.317 1.00 40.03 84 LYS A CA 1
ATOM 658 C C . LYS A 1 84 ? -26.194 13.038 -1.141 1.00 40.03 84 LYS A C 1
ATOM 660 O O . LYS A 1 84 ? -25.507 12.038 -0.974 1.00 40.03 84 LYS A O 1
ATOM 665 N N . THR A 1 85 ? -27.150 13.098 -2.060 1.00 41.72 85 THR A N 1
ATOM 666 C CA . THR A 1 85 ? -26.958 12.459 -3.363 1.00 41.72 85 THR A CA 1
ATOM 667 C C . THR A 1 85 ? -26.048 13.380 -4.178 1.00 41.72 85 THR A C 1
ATOM 669 O O . THR A 1 85 ? -26.257 14.589 -4.183 1.00 41.72 85 THR A O 1
ATOM 672 N N . THR A 1 86 ? -25.054 12.798 -4.849 1.00 43.69 86 THR A N 1
ATOM 673 C CA . THR A 1 86 ? -23.999 13.415 -5.685 1.00 43.69 86 THR A CA 1
ATOM 674 C C . THR A 1 86 ? -22.700 13.810 -4.954 1.00 43.69 86 THR A C 1
ATOM 676 O O . THR A 1 86 ? -22.661 14.690 -4.100 1.00 43.69 86 THR A O 1
ATOM 679 N N . ASP A 1 87 ? -21.644 13.071 -5.315 1.00 44.81 87 ASP A N 1
ATOM 680 C CA . ASP A 1 87 ? -20.214 13.415 -5.297 1.00 44.81 87 ASP A CA 1
ATOM 681 C C . ASP A 1 87 ? -19.487 13.654 -3.963 1.00 44.81 87 ASP A C 1
ATOM 683 O O . ASP A 1 87 ? -19.100 14.773 -3.632 1.00 44.81 87 ASP A O 1
ATOM 687 N N . ALA A 1 88 ? -19.186 12.584 -3.212 1.00 44.75 88 ALA A N 1
ATOM 688 C CA . ALA A 1 88 ? -18.307 12.692 -2.037 1.00 44.75 88 ALA A CA 1
ATOM 689 C C . ALA A 1 88 ? -17.449 11.446 -1.736 1.00 44.75 88 ALA A C 1
ATOM 691 O O . ALA A 1 88 ? -17.253 11.108 -0.570 1.00 44.75 88 ALA A O 1
ATOM 692 N N . ALA A 1 89 ? -16.914 10.763 -2.753 1.00 46.69 89 ALA A N 1
ATOM 693 C CA . ALA A 1 89 ? -15.963 9.664 -2.528 1.00 46.69 89 ALA A CA 1
ATOM 694 C C . ALA A 1 89 ? -14.540 10.141 -2.145 1.00 46.69 89 ALA A C 1
ATOM 696 O O . ALA A 1 89 ? -13.744 9.336 -1.680 1.00 46.69 89 ALA A O 1
ATOM 697 N N . ASP A 1 90 ? -14.237 11.439 -2.268 1.00 48.31 90 ASP A N 1
ATOM 698 C CA . ASP A 1 90 ? -12.882 11.994 -2.064 1.00 48.31 90 ASP A CA 1
ATOM 699 C C . ASP A 1 90 ? -12.735 12.836 -0.772 1.00 48.31 90 ASP A C 1
ATOM 701 O O . ASP A 1 90 ? -11.677 13.351 -0.430 1.00 48.31 90 ASP A O 1
ATOM 705 N N . ALA A 1 91 ? -13.815 13.005 -0.000 1.00 47.44 91 ALA A N 1
ATOM 706 C CA . ALA A 1 91 ? -13.840 13.953 1.124 1.00 47.44 91 ALA A CA 1
ATOM 707 C C . ALA A 1 91 ? -13.749 13.304 2.519 1.00 47.44 91 ALA A C 1
ATOM 709 O O . ALA A 1 91 ? -13.768 14.013 3.524 1.00 47.44 91 ALA A O 1
ATOM 710 N N . ALA A 1 92 ? -13.663 11.973 2.618 1.00 51.25 92 ALA A N 1
ATOM 711 C CA . ALA A 1 92 ? -13.643 11.283 3.913 1.00 51.25 92 ALA A CA 1
ATOM 712 C C . ALA A 1 92 ? -12.246 11.219 4.568 1.00 51.25 92 ALA A C 1
ATOM 714 O O . ALA A 1 92 ? -12.152 10.968 5.766 1.00 51.25 92 ALA A O 1
ATOM 715 N N . ALA A 1 93 ? -11.166 11.488 3.824 1.00 52.97 93 ALA A N 1
ATOM 716 C CA . ALA A 1 93 ? -9.789 11.373 4.323 1.00 52.97 93 ALA A CA 1
ATOM 717 C C . ALA A 1 93 ? -9.253 12.631 5.043 1.00 52.97 93 ALA A C 1
ATOM 719 O O . ALA A 1 93 ? -8.123 12.634 5.525 1.00 52.97 93 ALA A O 1
ATOM 720 N N . THR A 1 94 ? -10.035 13.712 5.128 1.00 51.97 94 THR A N 1
ATOM 721 C CA . THR A 1 94 ? -9.591 15.006 5.694 1.00 51.97 94 THR A CA 1
ATOM 722 C C . THR A 1 94 ? -10.081 15.285 7.117 1.00 51.97 94 THR A C 1
ATOM 724 O O . THR A 1 94 ? -9.828 16.362 7.652 1.00 51.97 94 THR A O 1
ATOM 727 N N . GLN A 1 95 ? -10.744 14.329 7.770 1.00 53.28 95 GLN A N 1
ATOM 728 C CA . GLN A 1 95 ? -11.263 14.492 9.132 1.00 53.28 95 GLN A CA 1
ATOM 729 C C . GLN A 1 95 ? -10.356 13.808 10.171 1.00 53.28 95 GLN A C 1
ATOM 731 O O . GLN A 1 95 ? -10.796 12.897 10.859 1.00 53.28 95 GLN A O 1
ATOM 736 N N . ASP A 1 96 ? -9.101 14.251 10.294 1.00 52.66 96 ASP A N 1
ATOM 737 C CA . ASP A 1 96 ? -8.411 14.281 11.596 1.00 52.66 96 ASP A CA 1
ATOM 738 C C . ASP A 1 96 ? -7.271 15.316 11.574 1.00 52.66 96 ASP A C 1
ATOM 740 O O . ASP A 1 96 ? -6.158 15.090 11.090 1.00 52.66 96 ASP A O 1
ATOM 744 N N . PHE A 1 97 ? -7.601 16.522 12.032 1.00 56.34 97 PHE A N 1
ATOM 745 C CA . PHE A 1 97 ? -6.692 17.652 12.193 1.00 56.34 97 PHE A CA 1
ATOM 746 C C . PHE A 1 97 ? -5.989 17.509 13.555 1.00 56.34 97 PHE A C 1
ATOM 748 O O . PHE A 1 97 ? -6.488 17.982 14.573 1.00 56.34 97 PHE A O 1
ATOM 755 N N . GLY A 1 98 ? -4.823 16.857 13.582 1.00 53.78 98 GLY A N 1
ATOM 756 C CA . GLY A 1 98 ? -4.047 16.653 14.811 1.00 53.78 98 GLY A CA 1
ATOM 757 C C . GLY A 1 98 ? -2.550 16.486 14.553 1.00 53.78 98 GLY A C 1
ATOM 758 O O . GLY A 1 98 ? -2.060 15.370 14.440 1.00 53.78 98 GLY A O 1
ATOM 759 N N . SER A 1 99 ? -1.835 17.612 14.440 1.00 59.09 99 SER A N 1
ATOM 760 C CA . SER A 1 99 ? -0.363 17.747 14.410 1.00 59.09 99 SER A CA 1
ATOM 761 C C . SER A 1 99 ? 0.411 16.703 13.581 1.00 59.09 99 SER A C 1
ATOM 763 O O . SER A 1 99 ? 0.897 15.697 14.102 1.00 59.09 99 SER A O 1
ATOM 765 N N . VAL A 1 100 ? 0.626 17.002 12.296 1.00 63.03 100 VAL A N 1
ATOM 766 C CA . VAL A 1 100 ? 1.677 16.368 11.481 1.00 63.03 100 VAL A CA 1
ATOM 767 C C . VAL A 1 100 ? 3.039 16.870 11.982 1.00 63.03 100 VAL A C 1
ATOM 769 O O . VAL A 1 100 ? 3.577 17.846 11.471 1.00 63.03 100 VAL A O 1
ATOM 772 N N . THR A 1 101 ? 3.563 16.264 13.047 1.00 67.06 101 THR A N 1
ATOM 773 C CA . THR A 1 101 ? 4.907 16.557 13.593 1.00 67.0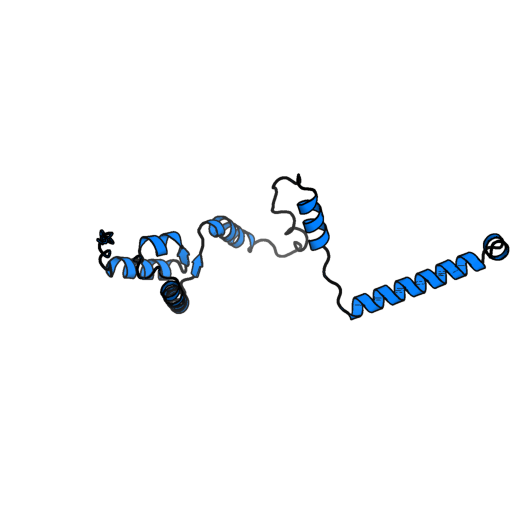6 101 THR A CA 1
ATOM 774 C C . THR A 1 101 ? 5.801 15.325 13.678 1.00 67.06 101 THR A C 1
ATOM 776 O O . THR A 1 101 ? 7.006 15.466 13.858 1.00 67.06 101 THR A O 1
ATOM 779 N N . ASP A 1 102 ? 5.239 14.126 13.522 1.00 85.69 102 ASP A N 1
ATOM 780 C CA . ASP A 1 102 ? 5.979 12.869 13.580 1.00 85.69 102 ASP A CA 1
ATOM 781 C C . ASP A 1 102 ? 6.215 12.316 12.157 1.00 85.69 102 ASP A C 1
ATOM 783 O O . ASP A 1 102 ? 5.245 11.919 11.495 1.00 85.69 102 ASP A O 1
ATOM 787 N N . PRO A 1 103 ? 7.477 12.266 11.678 1.00 90.50 103 PRO A N 1
ATOM 788 C CA . PRO A 1 103 ? 7.829 11.713 10.370 1.00 90.50 103 PRO A CA 1
ATOM 789 C C . PRO A 1 103 ? 7.353 10.272 10.172 1.00 90.50 103 PRO A C 1
ATOM 791 O O . PRO A 1 103 ? 7.016 9.880 9.056 1.00 90.50 103 PRO A O 1
ATOM 794 N N . VAL A 1 104 ? 7.283 9.484 11.248 1.00 89.94 104 VAL A N 1
ATOM 795 C CA . VAL A 1 104 ? 6.845 8.087 11.178 1.00 89.94 104 VAL A CA 1
ATOM 796 C C . VAL A 1 104 ? 5.343 8.016 10.920 1.00 89.94 104 VAL A C 1
ATOM 798 O O . VAL A 1 104 ? 4.907 7.281 10.035 1.00 89.94 104 VAL A O 1
ATOM 801 N N . LYS A 1 105 ? 4.538 8.826 11.624 1.00 88.94 105 LYS A N 1
ATOM 802 C CA . LYS A 1 105 ? 3.090 8.922 11.360 1.00 88.94 105 LYS A CA 1
ATOM 803 C C . LYS A 1 105 ? 2.798 9.426 9.952 1.00 88.94 105 LYS A C 1
ATOM 805 O O . LYS A 1 105 ? 1.849 8.956 9.332 1.00 88.94 105 LYS A O 1
ATOM 810 N N . MET A 1 106 ? 3.605 10.362 9.453 1.00 87.69 106 MET A N 1
ATOM 811 C CA . MET A 1 106 ? 3.482 10.863 8.085 1.00 87.69 106 MET A CA 1
ATOM 812 C C . MET A 1 106 ? 3.691 9.736 7.067 1.00 87.69 106 MET A C 1
ATOM 814 O O . MET A 1 106 ? 2.822 9.518 6.226 1.00 87.69 106 MET A O 1
ATOM 818 N N . TYR A 1 107 ? 4.781 8.976 7.206 1.00 91.69 107 TYR A N 1
ATOM 819 C CA . TYR A 1 107 ? 5.093 7.854 6.322 1.00 91.69 107 TYR A CA 1
ATOM 820 C C . TYR A 1 107 ? 4.024 6.758 6.369 1.00 91.69 107 TYR A C 1
ATOM 822 O O . TYR A 1 107 ? 3.554 6.319 5.328 1.00 91.69 107 TYR A O 1
ATOM 830 N N . LEU A 1 108 ? 3.574 6.353 7.560 1.00 91.44 108 LEU A N 1
ATOM 831 C CA . LEU A 1 108 ? 2.540 5.320 7.695 1.00 91.44 108 LEU A CA 1
ATOM 832 C C . LEU A 1 108 ? 1.200 5.749 7.090 1.00 91.44 108 LEU A C 1
ATOM 834 O O . LEU A 1 108 ? 0.506 4.922 6.499 1.00 91.44 108 LEU A O 1
ATOM 838 N N . ARG A 1 109 ? 0.844 7.036 7.200 1.00 86.94 109 ARG A N 1
ATOM 839 C CA . ARG A 1 109 ? -0.345 7.575 6.536 1.00 86.94 109 ARG A CA 1
ATOM 840 C C . ARG A 1 109 ? -0.196 7.519 5.019 1.00 86.94 109 ARG A C 1
ATOM 842 O O . ARG A 1 109 ? -1.117 7.069 4.355 1.00 86.94 109 ARG A O 1
ATOM 849 N N . GLU A 1 110 ? 0.940 7.958 4.479 1.00 89.62 110 GLU A N 1
ATOM 850 C CA . GLU A 1 110 ? 1.190 7.942 3.031 1.00 89.62 110 GLU A CA 1
ATOM 851 C C . GLU A 1 110 ? 1.257 6.524 2.462 1.00 89.62 110 GLU A C 1
ATOM 853 O O . GLU A 1 110 ? 0.640 6.254 1.436 1.00 89.62 110 GLU A O 1
ATOM 858 N N . MET A 1 111 ? 1.920 5.596 3.155 1.00 92.06 111 MET A N 1
ATOM 859 C CA . MET A 1 111 ? 1.922 4.183 2.777 1.00 92.06 111 MET A CA 1
ATOM 860 C C . MET A 1 111 ? 0.517 3.576 2.806 1.00 92.06 111 MET A C 1
ATOM 862 O O . MET A 1 111 ? 0.170 2.812 1.913 1.00 92.06 111 MET A O 1
ATOM 866 N N . GLY A 1 112 ? -0.291 3.911 3.818 1.00 89.62 112 GLY A N 1
ATOM 867 C CA . GLY A 1 112 ? -1.640 3.368 3.994 1.00 89.62 112 GLY A CA 1
ATOM 868 C C . GLY A 1 112 ? -2.683 3.903 3.008 1.00 89.62 112 GLY A C 1
ATOM 869 O O . GLY A 1 112 ? -3.771 3.340 2.927 1.00 89.62 112 GLY A O 1
ATOM 870 N N . LEU A 1 113 ? -2.374 4.970 2.260 1.00 90.06 113 LEU A N 1
ATOM 871 C CA . LEU A 1 113 ? -3.229 5.469 1.175 1.00 90.06 113 LEU A CA 1
ATOM 872 C C . LEU A 1 113 ? -3.167 4.579 -0.075 1.00 90.06 113 LEU A C 1
ATOM 874 O O . LEU A 1 113 ? -4.069 4.638 -0.909 1.00 90.06 113 LEU A O 1
ATOM 878 N N . VAL A 1 114 ? -2.108 3.780 -0.224 1.00 92.69 114 VAL A N 1
ATOM 879 C CA . VAL A 1 114 ? -1.912 2.907 -1.383 1.00 92.69 114 VAL A CA 1
ATOM 880 C C . VAL A 1 114 ? -2.384 1.498 -1.037 1.00 92.69 114 VAL A C 1
ATOM 882 O O . VAL A 1 114 ? -1.948 0.902 -0.053 1.00 92.69 114 VAL A O 1
ATOM 885 N N . ASN A 1 115 ? -3.279 0.951 -1.859 1.00 92.50 115 ASN A N 1
ATOM 886 C CA . ASN A 1 115 ? -3.782 -0.406 -1.673 1.00 92.50 115 ASN A CA 1
ATOM 887 C C . ASN A 1 115 ? -2.692 -1.449 -1.951 1.00 92.50 115 ASN A C 1
ATOM 889 O O . ASN A 1 115 ? -1.813 -1.249 -2.791 1.00 92.50 115 ASN A O 1
ATOM 893 N N . LEU A 1 116 ? -2.787 -2.590 -1.266 1.00 94.06 116 LEU A N 1
ATOM 894 C CA . LEU A 1 116 ? -1.940 -3.742 -1.552 1.00 94.06 116 LEU A CA 1
ATOM 895 C C . LEU A 1 116 ? -2.256 -4.299 -2.942 1.00 94.06 116 LEU A C 1
ATOM 897 O O . LEU A 1 116 ? -3.420 -4.384 -3.333 1.00 94.06 116 LEU A O 1
ATOM 901 N N . LEU A 1 117 ? -1.204 -4.698 -3.652 1.00 95.62 117 LEU A N 1
ATOM 902 C CA . LEU A 1 117 ? -1.309 -5.324 -4.962 1.00 95.62 117 LEU A CA 1
ATOM 903 C C . LEU A 1 117 ? -1.811 -6.761 -4.826 1.00 95.62 117 LEU A C 1
ATOM 905 O O . LEU A 1 117 ? -1.430 -7.505 -3.920 1.00 95.62 117 LEU A O 1
ATOM 909 N N . THR A 1 118 ? -2.647 -7.164 -5.768 1.00 97.38 118 THR A N 1
ATOM 910 C CA . THR A 1 118 ? -2.983 -8.565 -6.005 1.00 97.38 118 THR A CA 1
ATOM 911 C C . THR A 1 118 ? -1.877 -9.248 -6.809 1.00 97.38 118 THR A C 1
ATOM 913 O O . THR A 1 118 ? -1.107 -8.609 -7.528 1.00 97.38 118 THR A O 1
ATOM 916 N N . ARG A 1 119 ? -1.823 -10.583 -6.753 1.00 96.44 119 ARG A N 1
ATOM 917 C CA . ARG A 1 119 ? -0.838 -11.370 -7.513 1.00 96.44 119 ARG A CA 1
ATOM 918 C C . ARG A 1 119 ? -0.891 -11.089 -9.020 1.00 96.44 119 ARG A C 1
ATOM 920 O O . ARG A 1 119 ? 0.139 -11.134 -9.686 1.00 96.44 119 ARG A O 1
ATOM 927 N N . GLU A 1 120 ? -2.074 -10.836 -9.579 1.00 96.94 120 GLU A N 1
ATOM 928 C CA . GLU A 1 120 ? -2.204 -10.513 -11.004 1.00 96.94 120 GLU A CA 1
ATOM 929 C C . GLU A 1 120 ? -1.627 -9.132 -11.332 1.00 96.94 120 GLU A C 1
ATOM 931 O O . GLU A 1 120 ? -0.918 -8.987 -12.330 1.00 96.94 120 GLU A O 1
ATOM 936 N N . GLU A 1 121 ? -1.874 -8.133 -10.482 1.00 96.88 121 GLU A N 1
ATOM 937 C CA . GLU A 1 121 ? -1.338 -6.778 -10.653 1.00 96.88 121 GLU A CA 1
ATOM 938 C C . GLU A 1 121 ? 0.190 -6.755 -10.553 1.00 96.88 121 GLU A C 1
ATOM 940 O O . GLU A 1 121 ? 0.843 -6.095 -11.362 1.00 96.88 121 GLU A O 1
ATOM 945 N N . GLU A 1 122 ? 0.777 -7.535 -9.640 1.00 96.38 122 GLU A N 1
ATOM 946 C CA . GLU A 1 122 ? 2.234 -7.700 -9.551 1.00 96.38 122 GLU A CA 1
ATOM 947 C C . GLU A 1 122 ? 2.828 -8.227 -10.865 1.00 96.38 122 GLU A C 1
ATOM 949 O O . GLU A 1 122 ? 3.832 -7.705 -11.354 1.00 96.38 122 GLU A O 1
ATOM 954 N N . VAL A 1 123 ? 2.183 -9.220 -11.490 1.00 97.62 123 VAL A N 1
ATOM 955 C CA . VAL A 1 123 ? 2.631 -9.777 -12.777 1.00 97.62 123 VAL A CA 1
ATOM 956 C C . VAL A 1 123 ? 2.521 -8.745 -13.901 1.00 97.62 123 VAL A C 1
ATOM 958 O O . VAL A 1 123 ? 3.393 -8.687 -14.770 1.00 97.62 123 VAL A O 1
ATOM 961 N N . VAL A 1 124 ? 1.472 -7.917 -13.909 1.00 97.81 124 VAL A N 1
ATOM 962 C CA . VAL A 1 124 ? 1.313 -6.841 -14.903 1.00 97.81 124 VAL A CA 1
ATOM 963 C C . VAL A 1 124 ? 2.416 -5.796 -14.752 1.00 97.81 124 VAL A C 1
ATOM 965 O O . VAL A 1 124 ? 3.015 -5.392 -15.751 1.00 97.81 124 VAL A O 1
ATOM 968 N N . ILE A 1 125 ? 2.718 -5.388 -13.519 1.00 97.19 125 ILE A N 1
ATOM 969 C CA . ILE A 1 125 ? 3.795 -4.437 -13.233 1.00 97.19 125 ILE A CA 1
ATOM 970 C C . ILE A 1 125 ? 5.144 -5.021 -13.659 1.00 97.19 125 ILE A C 1
ATOM 972 O O . ILE A 1 125 ? 5.903 -4.335 -14.340 1.00 97.19 125 ILE A O 1
ATOM 976 N N . ALA A 1 126 ? 5.414 -6.292 -13.352 1.00 97.44 126 ALA A N 1
ATOM 977 C CA . ALA A 1 126 ? 6.649 -6.962 -13.753 1.00 97.44 126 ALA A CA 1
ATOM 978 C C . ALA A 1 126 ? 6.839 -6.959 -15.279 1.00 97.44 126 ALA A C 1
ATOM 980 O O . ALA A 1 126 ? 7.883 -6.535 -15.771 1.00 97.44 126 ALA A O 1
ATOM 981 N N . LYS A 1 127 ? 5.801 -7.331 -16.041 1.00 97.88 127 LYS A N 1
ATOM 982 C CA . LYS A 1 127 ? 5.839 -7.285 -17.514 1.00 97.88 127 LYS A CA 1
ATOM 983 C C . LYS A 1 127 ? 6.059 -5.874 -18.051 1.00 97.88 127 LYS A C 1
ATOM 985 O O . LYS A 1 127 ? 6.744 -5.695 -19.052 1.00 97.88 127 LYS A O 1
ATOM 990 N N . LYS A 1 128 ? 5.469 -4.865 -17.404 1.00 98.12 128 LYS A N 1
ATOM 991 C CA . LYS A 1 128 ? 5.638 -3.461 -17.795 1.00 98.12 128 LYS A CA 1
ATOM 992 C C . LYS A 1 128 ? 7.074 -2.982 -17.570 1.00 98.12 128 LYS A C 1
ATOM 994 O O . LYS A 1 128 ? 7.594 -2.252 -18.407 1.00 98.12 128 LYS A O 1
ATOM 999 N N . ILE A 1 129 ? 7.701 -3.402 -16.472 1.00 97.94 129 ILE A N 1
ATOM 1000 C CA . ILE A 1 129 ? 9.109 -3.106 -16.185 1.00 97.94 129 ILE A CA 1
ATOM 1001 C C . ILE A 1 129 ? 10.011 -3.776 -17.228 1.00 97.94 129 ILE A C 1
ATOM 1003 O O . ILE A 1 129 ? 10.841 -3.094 -17.816 1.00 97.94 129 ILE A O 1
ATOM 1007 N N . GLU A 1 130 ? 9.798 -5.062 -17.525 1.00 97.50 130 GLU A N 1
ATOM 1008 C CA . GLU A 1 130 ? 10.583 -5.804 -18.525 1.00 97.50 130 GLU A CA 1
ATOM 1009 C C . GLU A 1 130 ? 10.472 -5.183 -19.928 1.00 97.50 130 GLU A C 1
ATOM 1011 O O . GLU A 1 130 ? 11.474 -4.989 -20.614 1.00 97.50 130 GLU A O 1
ATOM 1016 N N . ALA A 1 131 ? 9.260 -4.802 -20.344 1.00 97.69 131 ALA A N 1
ATOM 1017 C CA . ALA A 1 131 ? 9.052 -4.114 -21.615 1.00 97.69 131 ALA A CA 1
ATOM 1018 C C . ALA A 1 131 ? 9.767 -2.751 -21.659 1.00 97.69 131 ALA A C 1
ATOM 1020 O O . ALA A 1 131 ? 10.385 -2.418 -22.669 1.00 97.69 131 ALA A O 1
ATOM 1021 N N . GLY A 1 132 ? 9.720 -1.985 -20.563 1.00 97.62 132 GLY A N 1
ATOM 1022 C CA . GLY A 1 132 ? 10.420 -0.703 -20.456 1.00 97.62 132 GLY A CA 1
ATOM 1023 C C . GLY A 1 132 ? 11.944 -0.850 -20.483 1.00 97.62 132 GLY A C 1
ATOM 1024 O O . GLY A 1 132 ? 12.631 -0.033 -21.091 1.00 97.62 132 GLY A O 1
ATOM 1025 N N . GLU A 1 133 ? 12.482 -1.913 -19.884 1.00 97.00 133 GLU A N 1
ATOM 1026 C CA . GLU A 1 133 ? 13.912 -2.230 -19.947 1.00 97.00 133 GLU A CA 1
ATOM 1027 C C . GLU A 1 133 ? 14.347 -2.577 -21.377 1.00 97.00 133 GLU A C 1
ATOM 1029 O O . GLU A 1 133 ? 15.347 -2.048 -21.868 1.00 97.00 133 GLU A O 1
ATOM 1034 N N . GLN A 1 134 ? 13.565 -3.398 -22.086 1.00 96.50 134 GLN A N 1
ATOM 1035 C CA . GLN A 1 134 ? 13.823 -3.712 -23.494 1.00 96.50 134 GLN A CA 1
ATOM 1036 C C . GLN A 1 134 ? 13.761 -2.466 -24.385 1.00 96.50 134 GLN A C 1
ATOM 1038 O O . GLN A 1 134 ? 14.588 -2.309 -25.284 1.00 96.50 134 GLN A O 1
ATOM 1043 N N . GLU A 1 135 ? 12.809 -1.566 -24.138 1.00 96.56 135 GLU A N 1
ATOM 1044 C CA . GLU A 1 135 ? 12.685 -0.303 -24.869 1.00 96.56 135 GLU A CA 1
ATOM 1045 C C . GLU A 1 135 ? 13.885 0.622 -24.619 1.00 96.56 135 GLU A C 1
ATOM 1047 O O . GLU A 1 135 ? 14.445 1.186 -25.565 1.00 96.56 135 GLU A O 1
ATOM 1052 N N . ALA A 1 136 ? 14.331 0.733 -23.365 1.00 95.19 136 ALA A N 1
ATOM 1053 C CA . ALA A 1 136 ? 15.516 1.504 -23.007 1.00 95.19 136 ALA A CA 1
ATOM 1054 C C . ALA A 1 136 ? 16.781 0.934 -23.672 1.00 95.19 136 ALA A C 1
ATOM 1056 O O . ALA A 1 136 ? 17.563 1.686 -24.258 1.00 95.19 136 ALA A O 1
ATOM 1057 N N . LEU A 1 137 ? 16.951 -0.392 -23.655 1.00 92.38 137 LEU A N 1
ATOM 1058 C CA . LEU A 1 137 ? 18.064 -1.071 -24.320 1.00 92.38 137 LEU A CA 1
ATOM 1059 C C . LEU A 1 137 ? 18.041 -0.844 -25.836 1.00 92.38 137 LEU A C 1
ATOM 1061 O O . LEU A 1 137 ? 19.070 -0.536 -26.434 1.00 92.38 137 LEU A O 1
ATOM 1065 N N . LYS A 1 138 ? 16.868 -0.956 -26.466 1.00 92.88 138 LYS A N 1
ATOM 1066 C CA . LYS A 1 138 ? 16.703 -0.703 -27.902 1.00 92.88 138 LYS A CA 1
ATOM 1067 C C . LYS A 1 138 ? 17.077 0.734 -28.257 1.00 92.88 138 LYS A C 1
ATOM 1069 O O . LYS A 1 138 ? 17.833 0.945 -29.198 1.00 92.88 138 LYS A O 1
ATOM 1074 N N . SER A 1 139 ? 16.613 1.699 -27.468 1.00 92.69 139 SER A N 1
ATOM 1075 C CA . SER A 1 139 ? 16.924 3.122 -27.658 1.00 92.69 139 SER A CA 1
ATOM 1076 C C . SER A 1 139 ? 18.426 3.405 -27.529 1.00 92.69 139 SER A C 1
ATOM 1078 O O . SER A 1 139 ? 18.986 4.201 -28.285 1.00 92.69 139 SER A O 1
ATOM 1080 N N . LEU A 1 140 ? 19.101 2.717 -26.602 1.00 91.44 140 LEU A N 1
ATOM 1081 C CA . LEU A 1 140 ? 20.551 2.802 -26.445 1.00 91.44 140 LEU A CA 1
ATOM 1082 C C . LEU A 1 140 ? 21.286 2.255 -27.678 1.00 91.44 140 LEU A C 1
ATOM 1084 O O . LEU A 1 140 ? 22.193 2.911 -28.183 1.00 91.44 140 LEU A O 1
ATOM 1088 N N . LEU A 1 141 ? 20.868 1.091 -28.184 1.00 89.75 141 LEU A N 1
ATOM 1089 C CA . LEU A 1 141 ? 21.459 0.452 -29.367 1.00 89.75 141 LEU A CA 1
ATOM 1090 C C . LEU A 1 141 ? 21.182 1.212 -30.671 1.00 89.75 141 LEU A C 1
ATOM 1092 O O . LEU A 1 141 ? 21.973 1.133 -31.606 1.00 89.75 141 LEU A O 1
ATOM 1096 N N . GLU A 1 142 ? 20.075 1.946 -30.761 1.00 89.62 142 GLU A N 1
ATOM 1097 C CA . GLU A 1 142 ? 19.775 2.795 -31.922 1.00 89.62 142 GLU A CA 1
ATOM 1098 C C . GLU A 1 142 ? 20.690 4.029 -32.001 1.00 89.62 142 GLU A C 1
ATOM 1100 O O . GLU A 1 142 ? 20.842 4.627 -33.068 1.00 89.62 142 GLU A O 1
ATOM 1105 N N . THR A 1 143 ? 21.334 4.402 -30.894 1.00 92.31 143 THR A N 1
ATOM 1106 C CA . THR A 1 143 ? 22.248 5.543 -30.842 1.00 92.31 143 THR A CA 1
ATOM 1107 C C . THR A 1 143 ? 23.672 5.109 -31.204 1.00 92.31 143 THR A C 1
ATOM 1109 O O . THR A 1 143 ? 24.227 4.196 -30.597 1.00 92.31 143 THR A O 1
ATOM 1112 N N . THR A 1 144 ? 24.320 5.806 -32.142 1.00 87.31 144 THR A N 1
ATOM 1113 C CA . THR A 1 144 ? 25.697 5.508 -32.591 1.00 87.31 144 THR A CA 1
ATOM 1114 C C . THR A 1 144 ? 26.722 5.517 -31.457 1.00 87.31 144 THR A C 1
ATOM 1116 O O . THR A 1 144 ? 27.543 4.611 -31.375 1.00 87.31 144 THR A O 1
ATOM 1119 N N . THR A 1 145 ? 26.637 6.473 -30.529 1.00 86.81 145 THR A N 1
ATOM 1120 C CA . THR A 1 145 ? 27.509 6.510 -29.341 1.00 86.81 145 THR A CA 1
ATOM 1121 C C . THR A 1 145 ? 27.256 5.355 -28.372 1.00 86.81 145 THR A C 1
ATOM 1123 O O . THR A 1 145 ? 28.177 4.936 -27.679 1.00 86.81 145 THR A O 1
ATOM 1126 N N . GLY A 1 146 ? 26.027 4.829 -28.322 1.00 81.00 146 GLY A N 1
ATOM 1127 C CA . GLY A 1 146 ? 25.680 3.667 -27.504 1.00 81.00 146 GLY A CA 1
ATOM 1128 C C . GLY A 1 146 ? 26.339 2.391 -28.020 1.00 81.00 146 GLY A C 1
ATOM 1129 O O . GLY A 1 146 ? 26.872 1.622 -27.230 1.00 81.00 146 GLY A O 1
ATOM 1130 N N . VAL A 1 147 ? 26.381 2.207 -29.342 1.00 82.81 147 VAL A N 1
ATOM 1131 C CA . VAL A 1 147 ? 27.038 1.054 -29.983 1.00 82.81 147 VAL A CA 1
ATOM 1132 C C . VAL A 1 147 ? 28.564 1.130 -29.886 1.00 82.81 147 VAL A C 1
ATOM 1134 O O . VAL A 1 147 ? 29.216 0.101 -29.777 1.00 82.81 147 VAL A O 1
ATOM 1137 N N . GLU A 1 148 ? 29.146 2.330 -29.907 1.00 84.25 148 GLU A N 1
ATOM 1138 C CA . GLU A 1 148 ? 30.604 2.514 -29.822 1.00 84.25 148 GLU A CA 1
ATOM 1139 C C . GLU A 1 148 ? 31.181 2.302 -28.410 1.00 84.25 148 GLU A C 1
ATOM 1141 O O . GLU A 1 148 ? 32.383 2.082 -28.269 1.00 84.25 148 GLU A O 1
ATOM 1146 N N . CYS A 1 149 ? 30.351 2.400 -27.367 1.00 74.56 149 CYS A N 1
ATOM 1147 C CA . CYS A 1 149 ? 30.765 2.310 -25.961 1.00 74.56 149 CYS A CA 1
ATOM 1148 C C . CYS A 1 149 ? 30.469 0.953 -25.294 1.00 74.56 149 CYS A C 1
ATOM 1150 O O . CYS A 1 149 ? 30.813 0.781 -24.121 1.00 74.56 149 CYS A O 1
ATOM 1152 N N . ILE A 1 150 ? 29.830 0.021 -26.008 1.00 64.56 150 ILE A N 1
ATOM 1153 C CA . ILE A 1 150 ? 29.575 -1.368 -25.585 1.00 64.56 150 ILE A CA 1
ATOM 1154 C C . ILE A 1 150 ? 30.646 -2.275 -26.193 1.00 64.56 150 ILE A C 1
ATOM 1156 O O . ILE A 1 150 ? 31.171 -3.131 -25.446 1.00 64.56 150 ILE A O 1
#

Radius of gyration: 31.11 Å; chains: 1; bounding box: 68×35×93 Å

Sequence (150 aa):
MTKKSAAKPKGKTINENALKELISKGREQGYLSYDEINGVLPDDMLAPDQIDDTLILFDDLNIEIVDEKKRKVADSIKKTKEKKTTDAADAAATQDFGSVTDPVKMYLREMGLVNLLTREEEVVIAKKIEAGEQEALKSLLETTTGVECI